Protein AF-A0A1I5AKV1-F1 (afdb_monomer_lite)

Foldseek 3Di:
DDDDADDDDPDDDDDADPVGDDDDDDDLVVLPVPDAPVVSVQVVVHVPPDPRDDFDDPVRDTDDPVNVVVVVPPPPDDD

Structure (mmCIF, N/CA/C/O backbone):
data_AF-A0A1I5AKV1-F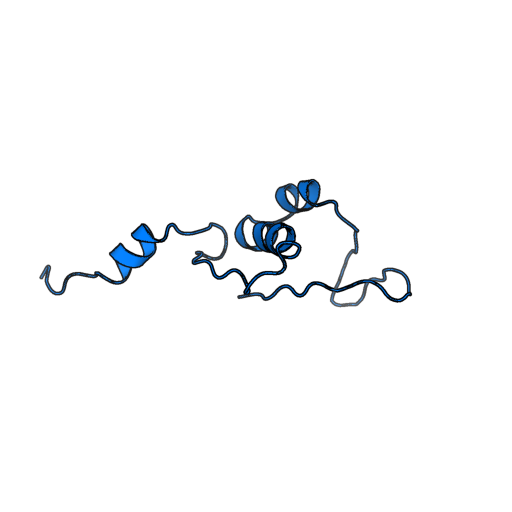1
#
_entry.id   AF-A0A1I5AKV1-F1
#
loop_
_atom_site.group_PDB
_atom_site.id
_atom_site.type_symbol
_atom_site.label_atom_id
_atom_site.label_alt_id
_atom_site.label_comp_id
_atom_site.label_asym_id
_atom_site.label_entity_id
_atom_site.label_seq_id
_atom_site.pdbx_PDB_ins_code
_atom_site.Cartn_x
_atom_site.Cartn_y
_atom_site.Cartn_z
_atom_site.occupancy
_atom_site.B_iso_or_equiv
_atom_site.auth_seq_id
_atom_site.auth_comp_id
_atom_site.auth_asym_id
_atom_site.auth_atom_id
_atom_site.pdbx_PDB_model_num
ATOM 1 N N . MET A 1 1 ? 7.336 -9.264 2.247 1.00 71.38 1 MET A N 1
ATOM 2 C CA . MET A 1 1 ? 6.651 -9.139 0.940 1.00 71.38 1 MET A CA 1
ATOM 3 C C . MET A 1 1 ? 5.256 -8.591 1.197 1.00 71.38 1 MET A C 1
ATOM 5 O O . MET A 1 1 ? 4.695 -8.958 2.220 1.00 71.38 1 MET A O 1
ATOM 9 N N . ALA A 1 2 ? 4.719 -7.725 0.335 1.00 82.19 2 ALA A N 1
ATOM 10 C CA . ALA A 1 2 ? 3.372 -7.169 0.492 1.00 82.19 2 ALA A CA 1
ATOM 11 C C . ALA A 1 2 ? 2.671 -6.999 -0.861 1.00 82.19 2 ALA A C 1
ATOM 13 O O . ALA A 1 2 ? 3.332 -6.747 -1.871 1.00 82.19 2 ALA A O 1
ATOM 14 N N . LEU A 1 3 ? 1.343 -7.123 -0.845 1.00 84.81 3 LEU A N 1
ATOM 15 C CA . LEU A 1 3 ? 0.447 -6.890 -1.976 1.00 84.81 3 LEU A CA 1
ATOM 16 C C . LEU A 1 3 ? -0.477 -5.717 -1.643 1.00 84.81 3 LEU A C 1
ATOM 18 O O . LEU A 1 3 ? -0.911 -5.581 -0.501 1.00 84.81 3 LEU A O 1
ATOM 22 N N . VAL A 1 4 ? -0.776 -4.890 -2.642 1.00 86.06 4 VAL A N 1
ATOM 23 C CA . VAL A 1 4 ? -1.681 -3.743 -2.515 1.00 86.06 4 VAL A CA 1
ATOM 24 C C . VAL A 1 4 ? -2.832 -3.948 -3.487 1.00 86.06 4 VAL A C 1
ATOM 26 O O . VAL A 1 4 ? -2.611 -4.229 -4.663 1.00 86.06 4 VAL A O 1
ATOM 29 N N . PHE A 1 5 ? -4.057 -3.819 -2.987 1.00 86.19 5 PHE A N 1
ATOM 30 C CA . PHE A 1 5 ? -5.272 -3.958 -3.780 1.00 86.19 5 PHE A CA 1
ATOM 31 C C . PHE A 1 5 ? -6.001 -2.623 -3.826 1.00 86.19 5 PHE A C 1
ATOM 33 O O . PHE A 1 5 ? -6.234 -1.997 -2.792 1.00 86.19 5 PHE A O 1
ATOM 40 N N . ARG A 1 6 ? -6.395 -2.197 -5.027 1.00 89.19 6 ARG A N 1
ATOM 41 C CA . ARG A 1 6 ? -7.226 -1.008 -5.201 1.00 89.19 6 ARG A CA 1
ATOM 42 C C . ARG A 1 6 ? -8.653 -1.320 -4.759 1.00 89.19 6 ARG A C 1
ATOM 44 O O . ARG A 1 6 ? -9.321 -2.168 -5.346 1.00 89.19 6 ARG A O 1
ATOM 51 N N . CYS A 1 7 ? -9.132 -0.598 -3.757 1.00 90.81 7 CYS A N 1
ATOM 52 C CA . CYS A 1 7 ? -10.514 -0.647 -3.299 1.00 90.81 7 CYS A CA 1
ATOM 53 C C . CYS A 1 7 ? -11.109 0.765 -3.243 1.00 90.81 7 CYS A C 1
ATOM 55 O O . CYS A 1 7 ? -10.410 1.764 -3.423 1.00 90.81 7 CYS A O 1
ATOM 57 N N . LYS A 1 8 ? -12.423 0.842 -3.026 1.00 91.56 8 LYS A N 1
ATOM 58 C CA . LYS A 1 8 ? -13.116 2.091 -2.708 1.00 91.56 8 LYS A CA 1
ATOM 59 C C . LYS A 1 8 ? -13.862 1.917 -1.385 1.00 91.56 8 LYS A C 1
ATOM 61 O O . LYS A 1 8 ? -14.466 0.858 -1.195 1.00 91.56 8 LYS A O 1
ATOM 66 N N . PRO A 1 9 ? -13.850 2.914 -0.490 1.00 91.88 9 PRO A N 1
ATOM 67 C CA . PRO A 1 9 ? -14.650 2.853 0.722 1.00 91.88 9 PRO A CA 1
ATOM 68 C C . PRO A 1 9 ? -16.140 2.792 0.356 1.00 91.88 9 PRO A C 1
ATOM 70 O O . PRO A 1 9 ? -16.609 3.532 -0.509 1.00 91.88 9 PRO A O 1
ATOM 73 N N . SER A 1 10 ? -16.883 1.886 0.993 1.00 95.56 10 SER A N 1
ATOM 74 C CA . SER A 1 10 ? -18.343 1.778 0.851 1.00 95.56 10 SER A CA 1
ATOM 75 C C . SER A 1 10 ? -19.109 2.462 1.988 1.00 95.56 10 SER A C 1
ATOM 77 O O . SER A 1 10 ? -20.315 2.659 1.873 1.00 95.56 10 SER A O 1
ATOM 79 N N . GLY A 1 11 ? -18.426 2.810 3.081 1.00 95.00 11 GLY A N 1
ATOM 80 C CA . GLY A 1 11 ? -18.977 3.454 4.274 1.00 95.00 11 GLY A CA 1
ATOM 81 C C . GLY A 1 11 ? -18.101 3.202 5.507 1.00 95.00 11 GLY A C 1
ATOM 82 O O . GLY A 1 11 ? -17.106 2.483 5.418 1.00 95.00 11 GLY A O 1
ATOM 83 N N . GLY A 1 12 ? -18.497 3.766 6.651 1.00 94.12 12 GLY A N 1
ATOM 84 C CA . GLY A 1 12 ? -17.759 3.683 7.917 1.00 94.12 12 GLY A CA 1
ATOM 85 C C . GLY A 1 12 ? -16.860 4.893 8.181 1.00 94.12 12 GLY A C 1
ATOM 86 O O . GLY A 1 12 ? -16.824 5.834 7.392 1.00 94.12 12 GLY A O 1
ATOM 87 N N . THR A 1 13 ? -16.166 4.859 9.317 1.00 93.62 13 THR A N 1
ATOM 88 C CA . THR A 1 13 ? -15.168 5.855 9.735 1.00 93.62 13 THR A CA 1
ATOM 89 C C . THR A 1 13 ? -13.922 5.139 10.236 1.00 93.62 13 THR A C 1
ATOM 91 O O . THR A 1 13 ? -14.003 4.008 10.726 1.00 93.62 13 THR A O 1
ATOM 94 N N . GLU A 1 14 ? -12.774 5.796 10.141 1.00 94.19 14 GLU A N 1
ATOM 95 C CA . GLU A 1 14 ? -11.493 5.242 10.561 1.00 94.19 14 GLU A 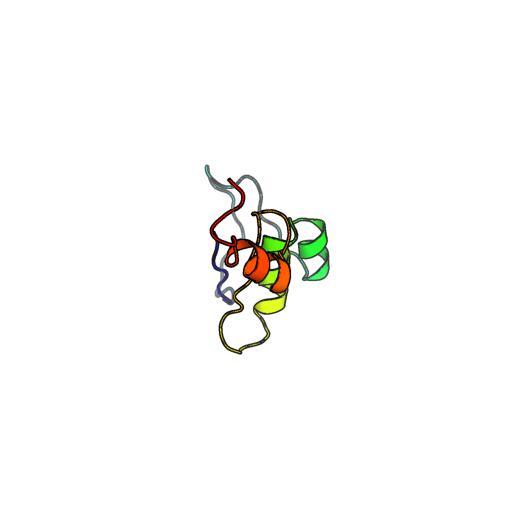CA 1
ATOM 96 C C . GLU A 1 14 ? -11.497 4.974 12.067 1.00 94.19 14 GLU A C 1
ATOM 98 O O . GLU A 1 14 ? -12.031 5.753 12.860 1.00 94.19 14 GLU A O 1
ATOM 103 N N . ARG A 1 15 ? -10.897 3.856 12.478 1.00 94.88 15 ARG A N 1
ATOM 104 C CA . ARG A 1 15 ? -10.790 3.485 13.888 1.00 94.88 15 ARG A CA 1
ATOM 105 C C . ARG A 1 15 ? -9.520 2.684 14.124 1.00 94.88 15 ARG A C 1
ATOM 107 O O . ARG A 1 15 ? -9.159 1.837 13.312 1.00 94.88 15 ARG A O 1
ATOM 114 N N . THR A 1 16 ? -8.883 2.943 15.257 1.00 97.44 16 THR A N 1
ATOM 115 C CA . THR A 1 16 ? -7.751 2.169 15.763 1.00 97.44 16 THR A CA 1
ATOM 116 C C . THR A 1 16 ? -8.192 0.822 16.354 1.00 97.44 16 THR A C 1
ATOM 118 O O . THR A 1 16 ? -9.382 0.502 16.439 1.00 97.44 16 THR A O 1
ATOM 121 N N . SER A 1 17 ? -7.213 0.011 16.741 1.00 96.44 17 SER A N 1
ATOM 122 C CA . SER A 1 17 ? -7.366 -1.322 17.328 1.00 96.44 17 SER A CA 1
ATOM 123 C C . SER A 1 17 ? -6.117 -1.638 18.153 1.00 96.44 17 SER A C 1
ATOM 125 O O . SER A 1 17 ? -5.159 -0.863 18.120 1.00 96.44 17 SER A O 1
ATOM 127 N N . ASP A 1 18 ? -6.086 -2.783 18.834 1.00 97.69 18 ASP A N 1
ATOM 128 C CA . ASP A 1 18 ? -4.890 -3.241 19.559 1.00 97.69 18 ASP A CA 1
ATOM 129 C C . ASP A 1 18 ? -3.666 -3.418 18.633 1.00 97.69 18 ASP A C 1
ATOM 131 O O . ASP A 1 18 ? -2.525 -3.372 19.086 1.00 97.69 18 ASP A O 1
ATOM 135 N N . GLU A 1 19 ? -3.895 -3.564 17.324 1.00 96.94 19 GLU A N 1
ATOM 136 C CA . GLU A 1 19 ? -2.863 -3.754 16.298 1.00 96.94 19 GLU A CA 1
ATOM 137 C C . GLU A 1 19 ? -2.498 -2.450 15.562 1.00 96.94 19 GLU A C 1
ATOM 139 O O . GLU A 1 19 ? -1.481 -2.394 14.870 1.00 96.94 19 GLU A O 1
ATOM 144 N N . SER A 1 20 ? -3.301 -1.385 15.694 1.00 95.38 20 SER A N 1
ATOM 145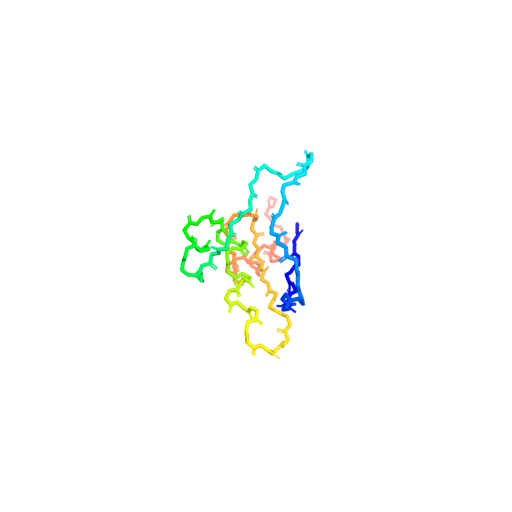 C CA . SER A 1 20 ? -3.147 -0.144 14.920 1.00 95.38 20 SER A CA 1
ATOM 146 C C . SER A 1 20 ? -3.263 1.099 15.801 1.00 95.38 20 SER A C 1
ATOM 148 O O . SER A 1 20 ? -4.331 1.373 16.347 1.00 95.38 20 SER A O 1
ATOM 150 N N . THR A 1 21 ? -2.202 1.900 15.877 1.00 96.94 21 THR A N 1
ATOM 151 C CA . THR A 1 21 ? -2.120 3.067 16.774 1.00 96.94 21 THR A CA 1
ATOM 152 C C . THR A 1 21 ? -2.685 4.363 16.186 1.00 96.94 21 THR A C 1
ATOM 154 O O . THR A 1 21 ? -3.081 5.244 16.944 1.00 96.94 21 THR A O 1
ATOM 157 N N . ALA A 1 22 ? -2.743 4.491 14.857 1.00 95.25 22 ALA A N 1
ATOM 158 C CA . ALA A 1 22 ? -3.284 5.655 14.155 1.00 95.25 22 ALA A CA 1
ATOM 159 C C . ALA A 1 22 ? -3.777 5.274 12.750 1.00 95.25 22 ALA A C 1
ATOM 161 O O . ALA A 1 22 ? -3.303 4.298 12.166 1.00 95.25 22 ALA A O 1
ATOM 162 N N . VAL A 1 23 ? -4.708 6.064 12.206 1.00 94.62 23 VAL A N 1
ATOM 163 C CA . VAL A 1 23 ? -5.180 5.960 10.818 1.00 94.62 23 VAL A CA 1
ATOM 164 C C . VAL A 1 23 ? -5.259 7.363 10.224 1.00 94.62 23 VAL A C 1
ATOM 166 O O . VAL A 1 23 ? -5.843 8.254 10.837 1.00 94.62 23 VAL A O 1
ATOM 169 N N . THR A 1 24 ? -4.694 7.538 9.030 1.00 93.38 24 THR A N 1
ATOM 170 C CA . THR A 1 24 ? -4.675 8.810 8.298 1.00 93.38 24 THR A CA 1
ATOM 171 C C . THR A 1 24 ? -4.890 8.544 6.812 1.00 93.38 24 THR A C 1
ATOM 173 O O . THR A 1 24 ? -4.335 7.589 6.265 1.00 93.38 24 THR A O 1
ATOM 176 N N . TRP A 1 25 ? -5.666 9.402 6.152 1.00 92.62 25 TRP A N 1
ATOM 177 C CA . TRP A 1 25 ? -5.755 9.435 4.694 1.00 92.62 25 TRP A CA 1
ATOM 178 C C . TRP A 1 25 ? -4.644 10.302 4.128 1.00 92.62 25 TRP A C 1
ATOM 180 O O . TRP A 1 25 ? -4.477 11.436 4.566 1.00 92.62 25 TRP A O 1
ATOM 190 N N . LEU A 1 26 ? -3.918 9.770 3.152 1.00 93.19 26 LEU A N 1
ATOM 191 C CA . LEU A 1 26 ? -2.791 10.443 2.521 1.00 93.19 26 LEU A CA 1
ATOM 192 C C . LEU A 1 26 ? -3.053 10.637 1.031 1.00 93.19 26 LEU A C 1
ATOM 194 O O . LEU A 1 26 ? -3.655 9.788 0.364 1.00 93.19 26 LEU A O 1
ATOM 198 N N . THR A 1 27 ? -2.556 11.745 0.508 1.00 91.75 27 THR A N 1
ATOM 199 C CA . THR A 1 27 ? -2.381 11.980 -0.921 1.00 91.75 27 THR A CA 1
ATOM 200 C C . THR A 1 27 ? -1.214 11.140 -1.464 1.00 91.75 27 THR A C 1
ATOM 202 O O . THR A 1 27 ? -0.361 10.686 -0.697 1.00 91.75 27 THR A O 1
ATOM 205 N N . PRO A 1 28 ? -1.138 10.916 -2.790 1.00 88.12 28 PRO A N 1
ATOM 206 C CA . PRO A 1 28 ? -0.027 10.178 -3.391 1.00 88.12 28 PRO A CA 1
ATOM 207 C C . PRO A 1 28 ? 1.362 10.746 -3.068 1.00 88.12 28 PRO A C 1
ATOM 209 O O . PRO A 1 28 ? 2.300 9.969 -2.909 1.00 88.12 28 PRO A O 1
ATOM 212 N N . ASP A 1 29 ? 1.492 12.067 -2.931 1.00 90.38 29 ASP A N 1
ATOM 213 C CA . ASP A 1 29 ? 2.775 12.706 -2.621 1.00 90.38 29 ASP A CA 1
ATOM 214 C C . ASP A 1 29 ? 3.180 12.433 -1.163 1.00 90.38 29 ASP A C 1
ATOM 216 O O . ASP A 1 29 ? 4.275 11.927 -0.909 1.00 90.38 29 ASP A O 1
ATOM 220 N N . GLU A 1 30 ? 2.259 12.623 -0.212 1.00 94.75 30 GLU A N 1
ATOM 221 C CA . GLU A 1 30 ? 2.489 12.359 1.220 1.00 94.75 30 GLU A CA 1
ATOM 222 C C . GLU A 1 30 ? 2.876 10.897 1.496 1.00 94.75 30 GLU A C 1
ATOM 224 O O . GLU A 1 30 ? 3.687 10.608 2.378 1.00 94.75 30 GLU A O 1
ATOM 229 N N . VAL A 1 31 ? 2.339 9.954 0.715 1.00 92.50 31 VAL A N 1
ATOM 230 C CA . VAL A 1 31 ? 2.710 8.532 0.785 1.00 92.50 31 VAL A CA 1
ATOM 231 C C . VAL A 1 31 ? 4.209 8.333 0.568 1.00 92.50 31 VAL A C 1
ATOM 233 O O . VAL A 1 31 ? 4.834 7.540 1.275 1.00 92.50 31 VAL A O 1
ATOM 236 N N . THR A 1 32 ? 4.795 9.038 -0.401 1.00 89.06 32 THR A N 1
ATOM 237 C CA . THR A 1 32 ? 6.222 8.894 -0.724 1.00 89.06 32 THR A CA 1
ATOM 238 C C . THR A 1 32 ? 7.137 9.489 0.341 1.00 89.06 32 THR A C 1
ATOM 240 O O . THR A 1 32 ? 8.259 9.014 0.508 1.00 89.06 32 THR A O 1
ATOM 243 N N . GLU A 1 33 ? 6.644 10.462 1.107 1.00 91.56 33 GLU A N 1
ATOM 244 C CA . GLU A 1 33 ? 7.365 11.069 2.228 1.00 91.56 33 GLU A CA 1
ATOM 245 C C . GLU A 1 33 ? 7.271 10.222 3.506 1.00 91.56 33 GLU A C 1
ATOM 247 O O . GLU A 1 33 ? 8.219 10.154 4.289 1.00 91.56 33 GLU A O 1
ATOM 252 N N . CYS A 1 34 ? 6.136 9.547 3.711 1.00 91.81 34 CYS A N 1
ATOM 253 C CA . CYS A 1 34 ? 5.836 8.824 4.948 1.00 91.81 34 CYS A CA 1
ATOM 254 C C . CYS A 1 34 ? 6.243 7.341 4.928 1.00 91.81 34 CYS A C 1
ATOM 256 O O . CYS A 1 34 ? 6.285 6.699 5.981 1.00 91.81 34 CYS A O 1
ATOM 258 N N . MET A 1 35 ? 6.511 6.762 3.754 1.00 90.94 35 MET A N 1
ATOM 259 C CA . MET A 1 35 ? 6.759 5.326 3.590 1.00 90.94 35 MET A CA 1
ATOM 260 C C . MET A 1 35 ? 8.121 5.053 2.951 1.00 90.94 35 MET A C 1
ATOM 262 O O . MET A 1 35 ? 8.628 5.832 2.153 1.00 90.94 35 MET A O 1
ATOM 266 N N . SER A 1 36 ? 8.714 3.889 3.236 1.00 92.25 36 SER A N 1
ATOM 267 C CA . SER A 1 36 ? 9.908 3.476 2.489 1.00 92.25 36 SER A CA 1
ATOM 268 C C . SER A 1 36 ? 9.562 3.239 1.016 1.00 92.25 36 SER A C 1
ATOM 270 O O . SER A 1 36 ? 8.510 2.665 0.719 1.00 92.25 36 SER A O 1
ATOM 272 N N . GLU A 1 37 ? 10.498 3.570 0.131 1.00 93.31 37 GLU A N 1
ATOM 273 C CA . GLU A 1 37 ? 10.392 3.520 -1.334 1.00 93.31 37 GLU A CA 1
ATOM 274 C C . GLU A 1 37 ? 9.631 2.297 -1.874 1.00 93.31 37 GLU A C 1
ATOM 276 O O . GLU A 1 37 ? 8.694 2.435 -2.658 1.00 93.31 37 GLU A O 1
ATOM 281 N N . VAL A 1 38 ? 9.979 1.092 -1.409 1.00 93.62 38 VAL A N 1
ATOM 282 C CA . VAL A 1 38 ? 9.385 -0.156 -1.918 1.00 93.62 38 VAL A CA 1
ATOM 283 C C . VAL A 1 38 ? 7.895 -0.278 -1.608 1.00 93.62 38 VAL A C 1
ATOM 285 O O . VAL A 1 38 ? 7.166 -0.909 -2.368 1.00 93.62 38 VAL A O 1
ATOM 288 N N . PHE A 1 39 ? 7.420 0.285 -0.497 1.00 92.12 39 PHE A N 1
ATOM 289 C CA . PHE A 1 39 ? 5.994 0.309 -0.167 1.00 92.12 39 PHE A CA 1
ATOM 290 C C . PHE A 1 39 ? 5.302 1.500 -0.824 1.00 92.12 39 PHE A C 1
ATOM 292 O O . PHE A 1 39 ? 4.227 1.311 -1.387 1.00 92.12 39 PHE A O 1
ATOM 299 N N . ALA A 1 40 ? 5.94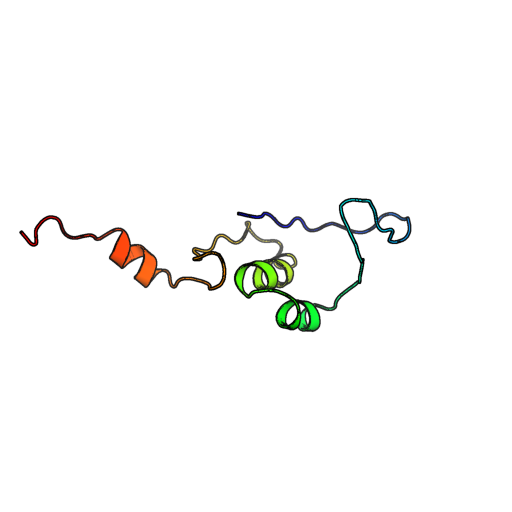6 2.671 -0.818 1.00 93.94 40 ALA A N 1
ATOM 300 C CA . ALA A 1 40 ? 5.410 3.889 -1.413 1.00 93.94 40 ALA A CA 1
ATOM 301 C C . ALA A 1 40 ? 5.043 3.690 -2.889 1.00 93.94 40 ALA A C 1
ATOM 303 O O . ALA A 1 40 ? 3.907 3.952 -3.260 1.00 93.94 40 ALA A O 1
ATOM 304 N N . ILE A 1 41 ? 5.952 3.136 -3.706 1.00 92.56 41 ILE A N 1
ATOM 305 C CA . ILE A 1 41 ? 5.771 2.966 -5.164 1.00 92.56 41 ILE A CA 1
ATOM 306 C C . ILE A 1 41 ? 4.526 2.141 -5.541 1.00 92.56 41 ILE A C 1
ATOM 308 O O . ILE A 1 41 ? 3.960 2.321 -6.614 1.00 92.56 41 ILE A O 1
ATOM 312 N N . ARG A 1 42 ? 4.054 1.265 -4.643 1.00 91.31 42 ARG A N 1
ATOM 313 C CA . ARG A 1 42 ? 2.902 0.389 -4.902 1.00 91.31 42 ARG A CA 1
ATOM 314 C C . ARG A 1 42 ? 1.569 1.140 -4.911 1.00 91.31 42 ARG A C 1
ATOM 316 O O . ARG A 1 42 ? 0.615 0.653 -5.510 1.00 91.31 42 ARG A O 1
ATOM 323 N N . LEU A 1 43 ? 1.481 2.292 -4.242 1.00 90.69 43 LEU A N 1
ATOM 324 C CA . LEU A 1 43 ? 0.262 3.105 -4.222 1.00 90.69 43 LEU A CA 1
ATOM 325 C C . LEU A 1 43 ? 0.078 3.882 -5.540 1.00 90.69 43 LEU A C 1
ATOM 327 O O . LEU A 1 43 ? -1.008 3.776 -6.108 1.00 90.69 43 LEU A O 1
ATOM 331 N N . PRO A 1 44 ? 1.099 4.575 -6.086 1.00 88.75 44 PRO A N 1
ATOM 332 C CA . PRO A 1 44 ? 1.052 5.161 -7.427 1.00 88.75 44 PRO A CA 1
ATOM 333 C C . PRO A 1 44 ? 0.905 4.145 -8.566 1.00 88.75 44 PRO A C 1
ATOM 335 O O . PRO A 1 44 ? 0.375 4.503 -9.610 1.00 88.75 44 PRO A O 1
ATOM 338 N N . ASP A 1 45 ? 1.337 2.894 -8.378 1.00 90.38 45 ASP A N 1
ATOM 339 C CA . ASP A 1 45 ? 1.127 1.808 -9.349 1.00 90.38 45 ASP A CA 1
ATOM 340 C C . ASP A 1 45 ? -0.371 1.384 -9.413 1.00 90.38 45 ASP A C 1
ATOM 342 O O . ASP A 1 45 ? -0.870 0.944 -10.447 1.00 90.38 45 ASP A O 1
ATOM 346 N N . ALA A 1 46 ? -1.139 1.527 -8.324 1.00 87.50 46 ALA A N 1
ATOM 347 C CA . ALA A 1 46 ? -2.504 0.988 -8.226 1.00 87.50 46 ALA A CA 1
ATOM 348 C C . ALA A 1 46 ? -3.537 1.572 -9.227 1.00 87.50 46 ALA A C 1
ATOM 350 O O . ALA A 1 46 ? -4.451 0.843 -9.636 1.00 87.50 46 ALA A O 1
ATOM 351 N N . PRO A 1 47 ? -3.471 2.858 -9.627 1.00 85.19 47 PRO A N 1
ATOM 352 C CA . PRO A 1 47 ? -4.349 3.421 -10.647 1.00 85.19 47 PRO A CA 1
ATOM 353 C C . PRO A 1 47 ? -4.087 2.949 -12.083 1.00 85.19 47 PRO A C 1
ATOM 355 O O . PRO A 1 47 ? -5.014 3.088 -12.880 1.00 85.19 47 PRO A O 1
ATOM 358 N N . ASP A 1 48 ? -2.907 2.396 -12.410 1.00 84.62 48 ASP A N 1
ATOM 359 C CA . ASP A 1 48 ? -2.482 2.073 -13.791 1.00 84.62 48 ASP A CA 1
ATOM 360 C C . ASP A 1 48 ? -3.434 1.088 -14.501 1.00 84.62 48 ASP A C 1
ATOM 362 O O . ASP A 1 48 ? -3.570 1.097 -15.720 1.00 84.62 48 ASP A O 1
ATOM 366 N N . GLY A 1 49 ? -4.165 0.260 -13.743 1.00 75.31 49 GLY A N 1
ATOM 367 C CA . GLY A 1 49 ? -5.228 -0.610 -14.271 1.00 75.31 49 GLY A CA 1
ATOM 368 C C . GLY A 1 49 ? -4.744 -1.761 -15.165 1.00 75.31 49 GLY A C 1
ATOM 369 O O . GLY A 1 49 ? -5.563 -2.565 -15.609 1.00 75.31 49 GLY A O 1
ATOM 370 N N . ASN A 1 50 ? -3.435 -1.855 -15.394 1.00 82.00 50 ASN A N 1
ATOM 371 C CA . ASN A 1 50 ? -2.761 -2.932 -16.106 1.00 82.00 50 ASN A CA 1
ATOM 372 C C . ASN A 1 50 ? -2.494 -4.138 -15.180 1.00 82.00 50 ASN A C 1
ATOM 374 O O . ASN A 1 50 ? -3.009 -4.239 -14.064 1.00 82.00 50 ASN A O 1
ATOM 378 N N . SER A 1 51 ? -1.678 -5.082 -15.654 1.00 86.62 51 SER A N 1
ATOM 379 C CA . SER A 1 51 ? -1.181 -6.205 -14.852 1.00 86.62 51 SER A CA 1
ATOM 380 C C . SER A 1 51 ? -0.464 -5.731 -13.575 1.00 86.62 51 SER A C 1
ATOM 382 O O . SER A 1 51 ? 0.189 -4.688 -13.604 1.00 86.62 51 SER A O 1
ATOM 384 N N . PRO A 1 52 ? -0.500 -6.509 -12.472 1.00 88.06 52 PRO A N 1
ATOM 385 C CA . PRO A 1 52 ? 0.201 -6.153 -11.241 1.00 88.06 52 PRO A CA 1
ATOM 386 C C . PRO A 1 52 ? 1.685 -5.853 -11.475 1.00 88.06 52 PRO A C 1
ATOM 388 O O . PRO A 1 52 ? 2.400 -6.645 -12.092 1.00 88.06 52 PRO A O 1
ATOM 391 N N . HIS A 1 53 ? 2.164 -4.736 -10.929 1.00 90.12 53 HIS A N 1
ATOM 392 C CA . HIS A 1 53 ? 3.575 -4.375 -11.011 1.00 90.12 53 HIS A CA 1
ATOM 393 C C . HIS A 1 53 ? 4.415 -5.294 -10.113 1.00 90.12 53 HIS A C 1
ATOM 395 O O . HIS A 1 53 ? 4.184 -5.401 -8.906 1.00 90.12 53 HIS A O 1
ATOM 401 N N . VAL A 1 54 ? 5.423 -5.943 -10.702 1.00 89.38 54 VAL A N 1
ATOM 402 C CA . VAL A 1 54 ? 6.385 -6.802 -9.995 1.00 89.38 54 VAL A CA 1
ATOM 403 C C . VAL A 1 54 ? 7.773 -6.180 -10.102 1.00 89.38 54 VAL A C 1
ATOM 405 O O . VAL A 1 54 ? 8.230 -5.848 -11.194 1.00 89.38 54 VAL A O 1
ATOM 408 N N . ARG A 1 55 ? 8.446 -5.995 -8.960 1.00 88.25 55 ARG A N 1
ATOM 409 C CA . ARG A 1 55 ? 9.760 -5.339 -8.864 1.00 88.25 55 ARG A CA 1
ATOM 410 C C . ARG A 1 55 ? 10.643 -6.063 -7.847 1.00 88.25 55 ARG A C 1
ATOM 412 O O . ARG A 1 55 ? 10.158 -6.458 -6.787 1.00 88.25 55 ARG A O 1
ATOM 419 N N . SER A 1 56 ? 11.936 -6.186 -8.140 1.00 91.19 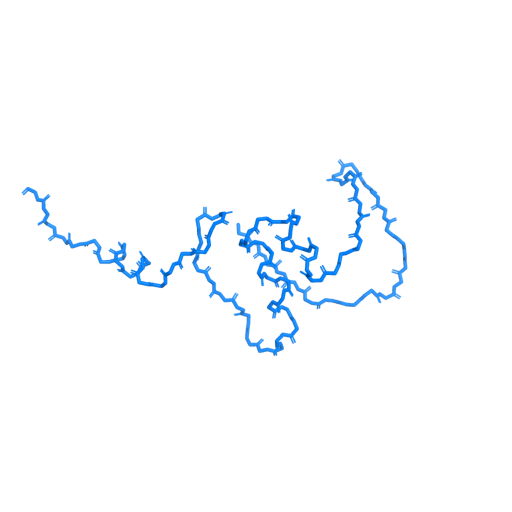56 SER A N 1
ATOM 420 C CA . SER A 1 56 ? 12.933 -6.685 -7.186 1.00 91.19 56 SER A CA 1
ATOM 421 C C . SER A 1 56 ? 13.314 -5.595 -6.188 1.00 91.19 56 SER A C 1
ATOM 423 O O . SER A 1 56 ? 13.457 -4.428 -6.555 1.00 91.19 56 SER A O 1
ATOM 425 N N . HIS A 1 57 ? 13.496 -5.966 -4.923 1.00 92.25 57 HIS A N 1
ATOM 426 C CA . HIS A 1 57 ? 13.868 -5.029 -3.868 1.00 92.25 57 HIS A CA 1
ATOM 427 C C . HIS A 1 57 ? 14.583 -5.719 -2.702 1.00 92.25 57 HIS A C 1
ATOM 429 O O . HIS A 1 57 ? 14.367 -6.905 -2.459 1.00 92.25 57 HIS A O 1
ATOM 435 N N . ASP A 1 58 ? 15.353 -4.967 -1.915 1.00 90.88 58 ASP A N 1
ATOM 436 C CA . ASP A 1 58 ? 16.011 -5.465 -0.688 1.00 90.88 58 ASP A CA 1
ATOM 437 C C . ASP A 1 58 ? 15.154 -5.281 0.582 1.00 90.88 58 ASP A C 1
ATOM 439 O O . ASP A 1 58 ? 15.578 -5.590 1.692 1.00 90.88 58 ASP A O 1
ATOM 443 N N . GLY A 1 59 ? 13.930 -4.774 0.417 1.00 89.31 59 GLY A N 1
ATOM 444 C CA . GLY A 1 59 ? 13.012 -4.448 1.510 1.00 89.31 59 GLY A CA 1
ATOM 445 C C . GLY A 1 59 ? 13.007 -2.967 1.887 1.00 89.31 59 GLY A C 1
ATOM 446 O O . GLY A 1 59 ? 12.106 -2.548 2.608 1.00 89.31 59 GLY A O 1
ATOM 447 N N . LYS A 1 60 ? 13.943 -2.166 1.365 1.00 89.94 60 LYS A N 1
ATOM 448 C CA . LYS A 1 60 ? 13.979 -0.704 1.522 1.00 89.94 60 LYS A CA 1
ATOM 449 C C . LYS A 1 60 ? 14.087 0.033 0.192 1.00 89.94 60 LYS A C 1
ATOM 451 O O . LYS A 1 60 ? 13.440 1.063 0.042 1.00 89.94 60 LYS A O 1
ATOM 456 N N . ARG A 1 61 ? 14.875 -0.490 -0.748 1.00 91.94 61 ARG A N 1
ATOM 457 C CA . ARG A 1 61 ? 15.197 0.105 -2.050 1.00 91.94 61 ARG A CA 1
ATOM 458 C C . ARG A 1 61 ? 14.780 -0.807 -3.192 1.00 91.94 61 ARG A C 1
ATOM 460 O O . ARG A 1 61 ? 14.870 -2.035 -3.080 1.00 91.94 61 ARG A O 1
ATOM 467 N N . LEU A 1 62 ? 14.367 -0.208 -4.307 1.00 92.56 62 LEU A N 1
ATOM 468 C CA . LEU A 1 62 ? 14.227 -0.945 -5.555 1.00 92.56 62 LEU A CA 1
ATOM 469 C C . LEU A 1 62 ? 15.606 -1.365 -6.059 1.00 92.56 62 LEU A C 1
ATOM 471 O O . LEU A 1 62 ? 16.580 -0.617 -5.985 1.00 92.56 62 LEU A O 1
ATOM 475 N N . ILE A 1 63 ? 15.681 -2.584 -6.577 1.00 93.31 63 ILE A N 1
ATOM 476 C CA . ILE A 1 63 ? 16.902 -3.114 -7.164 1.00 93.31 63 ILE A CA 1
ATOM 477 C C . ILE A 1 63 ? 16.753 -3.050 -8.681 1.00 93.31 63 ILE A C 1
ATOM 479 O O . ILE A 1 63 ? 15.767 -3.563 -9.222 1.00 93.31 63 ILE A O 1
ATOM 483 N N . PRO A 1 64 ? 17.739 -2.477 -9.385 1.00 83.50 64 PRO A N 1
ATOM 484 C CA . PRO A 1 64 ? 17.725 -2.475 -10.829 1.00 83.50 64 PRO A CA 1
ATOM 485 C C . PRO A 1 64 ? 17.791 -3.889 -11.413 1.00 83.50 64 PRO A C 1
ATOM 487 O O . PRO A 1 64 ? 18.485 -4.766 -10.897 1.00 83.50 64 PRO A O 1
ATOM 490 N N . VAL A 1 65 ? 17.112 -4.105 -12.539 1.00 74.44 65 VAL A N 1
ATOM 491 C CA . VAL A 1 65 ? 16.996 -5.429 -13.179 1.00 74.44 65 VAL A CA 1
ATOM 492 C C . VAL A 1 65 ? 18.368 -6.029 -13.526 1.00 74.44 65 VAL A C 1
ATOM 494 O O . VAL A 1 65 ? 18.569 -7.232 -13.405 1.00 74.44 65 VAL A O 1
ATOM 497 N N . TRP A 1 66 ? 19.355 -5.203 -13.869 1.00 69.88 66 TRP A N 1
ATOM 498 C CA . TRP A 1 66 ? 20.724 -5.628 -14.178 1.00 69.88 66 TRP A CA 1
ATOM 499 C C . TRP A 1 66 ? 21.494 -6.066 -12.931 1.00 69.88 66 TRP A C 1
ATOM 501 O O . TRP A 1 66 ? 22.249 -7.030 -12.996 1.00 69.88 66 TRP A O 1
ATOM 511 N N . SER A 1 67 ? 21.255 -5.439 -11.776 1.00 65.00 67 SER A N 1
ATOM 512 C CA . SER A 1 67 ? 21.798 -5.909 -10.496 1.00 65.00 67 SER A CA 1
ATOM 513 C C . SER A 1 67 ? 21.196 -7.253 -10.077 1.00 65.00 67 SER A C 1
ATOM 515 O O . SER A 1 67 ? 21.850 -8.027 -9.383 1.00 65.00 67 SER A O 1
ATOM 517 N N . GLN A 1 68 ? 19.963 -7.547 -10.502 1.00 59.94 68 GLN A N 1
ATOM 518 C CA . GLN A 1 68 ? 19.365 -8.869 -10.328 1.00 59.94 68 GLN A CA 1
ATOM 519 C C . GLN A 1 68 ? 20.009 -9.894 -11.274 1.00 59.94 68 GLN A C 1
ATOM 521 O O . GLN A 1 68 ? 20.494 -10.915 -10.797 1.00 59.94 68 GLN A O 1
ATOM 526 N N . LEU A 1 69 ? 20.130 -9.572 -12.569 1.00 64.00 69 LEU A N 1
ATOM 527 C CA . LEU A 1 69 ? 20.794 -10.436 -13.555 1.00 64.00 69 LEU A CA 1
ATOM 528 C C . LEU A 1 69 ? 22.247 -10.766 -13.180 1.00 64.00 69 LEU A C 1
ATOM 530 O O . LEU A 1 69 ? 22.663 -11.907 -13.329 1.00 64.00 69 LEU A O 1
ATOM 534 N N . MET A 1 70 ? 23.022 -9.803 -12.670 1.00 62.78 70 MET A N 1
ATOM 535 C CA . MET A 1 70 ? 24.413 -10.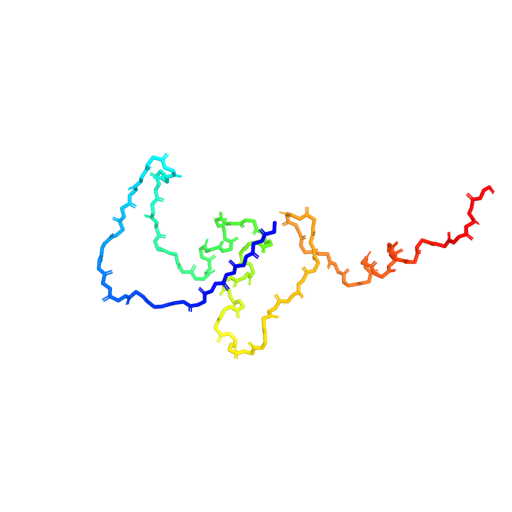042 -12.256 1.00 62.78 70 MET A CA 1
ATOM 536 C C . MET A 1 70 ? 24.535 -10.956 -11.028 1.00 62.78 70 MET A C 1
ATOM 538 O O . MET A 1 70 ? 25.545 -11.632 -10.891 1.00 62.78 70 MET A O 1
ATOM 542 N N . ARG A 1 71 ? 23.534 -11.003 -10.137 1.00 60.75 71 ARG A N 1
ATOM 543 C CA . ARG A 1 71 ? 23.531 -11.957 -9.011 1.00 60.75 71 ARG A CA 1
ATOM 544 C C . ARG A 1 71 ? 23.154 -13.364 -9.450 1.00 60.75 71 ARG A C 1
ATOM 546 O O . ARG A 1 71 ? 23.737 -14.328 -8.956 1.00 60.75 71 ARG A O 1
ATOM 553 N N . ASP A 1 72 ? 22.218 -13.462 -10.389 1.00 61.22 72 ASP A N 1
ATOM 554 C CA . ASP A 1 72 ? 21.814 -14.734 -10.986 1.00 61.22 72 ASP A CA 1
ATOM 555 C C . ASP A 1 72 ? 22.940 -15.308 -11.878 1.00 61.22 72 ASP A C 1
ATOM 557 O O . ASP A 1 72 ? 23.102 -16.522 -11.968 1.00 61.22 72 ASP A O 1
ATOM 561 N N . VAL A 1 73 ? 23.793 -14.445 -12.451 1.00 60.38 73 VAL A N 1
ATOM 562 C CA . VAL A 1 73 ? 25.084 -14.796 -13.073 1.00 60.38 73 VAL A CA 1
ATOM 563 C C . VAL A 1 73 ? 26.197 -14.768 -12.015 1.00 60.38 73 VAL A C 1
ATOM 565 O O . VAL A 1 73 ? 27.197 -14.068 -12.139 1.00 60.38 73 VAL A O 1
ATOM 568 N N . SER A 1 74 ? 26.054 -15.548 -10.943 1.00 57.81 74 SER A N 1
ATOM 569 C CA . SER A 1 74 ? 27.252 -15.988 -10.219 1.00 57.81 74 SER A CA 1
ATOM 570 C C . SER A 1 74 ? 27.987 -16.956 -11.143 1.00 57.81 74 SER A C 1
ATOM 572 O O . SER A 1 74 ? 27.519 -18.067 -11.392 1.00 57.81 74 SER A O 1
ATOM 574 N N . VAL A 1 75 ? 29.089 -16.491 -11.731 1.00 58.22 75 VAL A N 1
ATOM 575 C CA . VAL A 1 75 ? 29.943 -17.282 -12.623 1.00 58.22 75 VAL A CA 1
ATOM 576 C C . VAL A 1 75 ? 30.470 -18.482 -11.823 1.00 58.22 75 VAL A C 1
ATOM 578 O O . VAL A 1 75 ? 31.031 -18.279 -10.744 1.00 58.22 75 VAL A O 1
ATOM 581 N N . PRO A 1 76 ? 30.286 -19.736 -12.273 1.00 45.03 76 PRO A N 1
ATOM 582 C CA . PRO A 1 76 ? 30.917 -20.861 -11.606 1.00 45.03 76 PRO A CA 1
ATOM 583 C C . PRO A 1 76 ? 32.431 -20.781 -11.830 1.00 45.03 76 PRO A C 1
ATOM 585 O O . PRO A 1 76 ? 32.909 -21.095 -12.917 1.00 45.03 76 PRO A O 1
ATOM 588 N N . GLY A 1 77 ? 33.169 -20.399 -10.788 1.00 55.69 77 GLY A N 1
ATOM 589 C CA . GLY A 1 77 ? 34.594 -20.702 -10.667 1.00 55.69 77 GLY A CA 1
ATOM 590 C C . GLY A 1 77 ? 35.531 -19.506 -10.565 1.00 55.69 77 GLY A C 1
ATOM 591 O O . GLY A 1 77 ? 36.269 -19.257 -11.506 1.00 55.69 77 GLY A O 1
ATOM 592 N N . ASP A 1 78 ? 35.603 -18.917 -9.372 1.00 48.09 78 ASP A N 1
ATOM 593 C CA . ASP A 1 78 ? 36.828 -18.286 -8.873 1.00 48.09 78 ASP A CA 1
ATOM 594 C C . ASP A 1 78 ? 37.219 -19.044 -7.589 1.00 48.09 78 ASP A C 1
ATOM 596 O O . ASP A 1 78 ? 36.847 -18.666 -6.476 1.00 48.09 78 ASP A O 1
ATOM 600 N N . ALA A 1 79 ? 37.856 -20.203 -7.778 1.00 44.47 79 ALA A N 1
ATOM 601 C CA . ALA A 1 79 ? 38.591 -20.930 -6.743 1.00 44.47 79 ALA A CA 1
ATOM 602 C C . ALA A 1 79 ? 40.068 -20.522 -6.787 1.00 44.47 79 ALA A C 1
ATOM 604 O O . ALA A 1 79 ? 40.567 -20.289 -7.914 1.00 44.47 79 ALA A O 1
#

Sequence (79 aa):
MALVFRCKPSGGTERTSDESTAVTWLTPDEVTECMSEVFAIRLPDAPDGNSPHVRSHDGKRLIPVWSQLMRDVSVPGDA

Radius of gyration: 17.83 Å; chains: 1; bounding box: 58×34×36 Å

Secondary structure (DSSP, 8-state):
----------S-----BTTBS------HHHHHHHS-HHHHTHHHHGGG-SSPP---BSSSSBPPHHHHHHHH---S---

pLDDT: mean 84.69, std 13.54, range [44.47, 97.69]